Protein AF-S4MZ20-F1 (afdb_monomer_lite)

Structure (mmCIF, N/CA/C/O backbone):
data_AF-S4MZ20-F1
#
_entry.id   AF-S4MZ20-F1
#
loop_
_atom_site.group_PDB
_atom_site.id
_atom_site.type_symbol
_atom_site.label_atom_id
_atom_site.label_alt_id
_atom_site.label_comp_id
_atom_site.label_asym_id
_atom_site.label_entity_id
_atom_site.label_seq_id
_atom_site.pdbx_PDB_ins_code
_atom_site.Cartn_x
_atom_site.Cartn_y
_atom_site.Cartn_z
_atom_site.occupancy
_atom_site.B_iso_or_equiv
_atom_site.auth_seq_id
_atom_site.auth_comp_id
_atom_site.auth_asym_id
_atom_site.auth_atom_id
_atom_site.pdbx_PDB_model_num
ATOM 1 N N . MET A 1 1 ? 29.654 10.417 -22.339 1.00 54.44 1 MET A N 1
ATOM 2 C CA . MET A 1 1 ? 28.193 10.658 -22.296 1.00 54.44 1 MET A CA 1
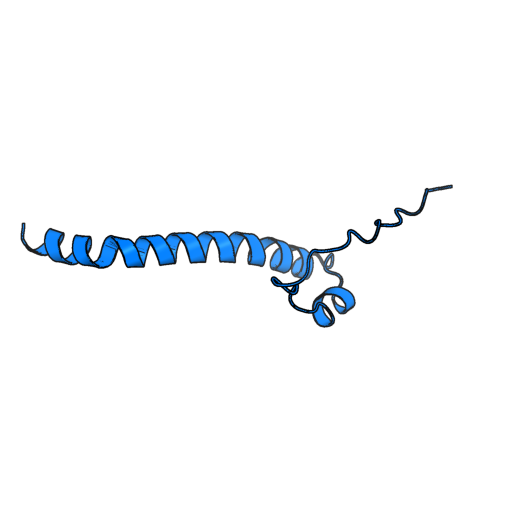ATOM 3 C C . MET A 1 1 ? 27.365 9.421 -22.670 1.00 54.44 1 MET A C 1
ATOM 5 O O . MET A 1 1 ? 26.156 9.473 -22.526 1.00 54.44 1 MET A O 1
ATOM 9 N N . GLU A 1 2 ? 27.965 8.294 -23.076 1.00 65.12 2 GLU A N 1
ATOM 10 C CA . GLU A 1 2 ? 27.207 7.101 -23.506 1.00 65.12 2 GLU A CA 1
ATOM 11 C C . GLU A 1 2 ? 26.558 6.305 -22.354 1.00 65.12 2 GLU A C 1
ATOM 13 O O . GLU A 1 2 ? 25.505 5.707 -22.539 1.00 65.12 2 GLU A O 1
ATOM 18 N N . GLY A 1 3 ? 27.100 6.371 -21.130 1.00 63.56 3 GLY A N 1
ATOM 19 C CA . GLY A 1 3 ? 26.524 5.682 -19.961 1.00 63.56 3 GLY A CA 1
ATOM 20 C C . GLY A 1 3 ? 25.182 6.245 -19.465 1.00 63.56 3 GLY A C 1
ATOM 21 O O . GLY A 1 3 ? 24.413 5.524 -18.837 1.00 63.56 3 GLY A O 1
ATOM 22 N N . VAL A 1 4 ? 24.864 7.508 -19.779 1.00 70.69 4 VAL A N 1
ATOM 23 C CA . VAL A 1 4 ? 23.570 8.130 -19.429 1.00 70.69 4 VAL A CA 1
ATOM 24 C C . VAL A 1 4 ? 22.453 7.603 -20.338 1.00 70.69 4 VAL A C 1
ATOM 26 O O . VAL A 1 4 ? 21.325 7.434 -19.887 1.00 70.69 4 VAL A O 1
ATOM 29 N N . GLY A 1 5 ? 22.773 7.263 -21.593 1.00 72.00 5 GLY A N 1
ATOM 30 C CA . GLY A 1 5 ? 21.806 6.718 -22.551 1.00 72.00 5 GLY A CA 1
ATOM 31 C C . GLY A 1 5 ? 21.251 5.351 -22.141 1.00 72.00 5 GLY A C 1
ATOM 32 O O . GLY A 1 5 ? 20.070 5.089 -22.343 1.00 72.00 5 GLY A O 1
ATOM 33 N N . LEU A 1 6 ? 22.070 4.508 -21.500 1.00 69.62 6 LEU A N 1
ATOM 34 C CA . LEU A 1 6 ? 21.634 3.197 -21.007 1.00 69.62 6 LEU A CA 1
ATOM 35 C C . LEU A 1 6 ? 20.745 3.305 -19.755 1.00 69.62 6 LEU A C 1
ATOM 37 O O . LEU A 1 6 ? 19.806 2.529 -19.606 1.00 69.62 6 LEU A O 1
ATOM 41 N N . LEU A 1 7 ? 21.003 4.283 -18.878 1.00 68.62 7 LEU A N 1
ATOM 42 C CA . LEU A 1 7 ? 20.157 4.551 -17.707 1.00 68.62 7 LEU A CA 1
ATOM 43 C C . LEU A 1 7 ? 18.807 5.167 -18.101 1.00 68.62 7 LEU A C 1
ATOM 45 O O . LEU A 1 7 ? 17.783 4.784 -17.546 1.00 68.62 7 LEU A O 1
ATOM 49 N N . LEU A 1 8 ? 18.781 6.049 -19.105 1.00 76.75 8 LEU A N 1
ATOM 50 C CA . LEU A 1 8 ? 17.531 6.593 -19.651 1.00 76.75 8 LEU A CA 1
ATOM 51 C C . LEU A 1 8 ? 16.655 5.512 -20.304 1.00 76.75 8 LEU A C 1
ATOM 53 O O . LEU A 1 8 ? 15.433 5.610 -20.263 1.00 76.75 8 LEU A O 1
ATOM 57 N N . ALA A 1 9 ? 17.255 4.460 -20.872 1.00 88.31 9 ALA A N 1
ATOM 58 C CA . ALA A 1 9 ? 16.503 3.382 -21.516 1.00 88.31 9 ALA A CA 1
ATOM 59 C C . ALA A 1 9 ? 15.633 2.564 -20.538 1.00 88.31 9 ALA A C 1
ATOM 61 O O . ALA A 1 9 ? 14.651 1.960 -20.965 1.00 88.31 9 ALA A O 1
ATOM 62 N N . ILE A 1 10 ? 15.972 2.542 -19.242 1.00 91.25 10 ILE A N 1
ATOM 63 C CA . ILE A 1 10 ? 15.236 1.790 -18.208 1.00 91.25 10 ILE A CA 1
ATOM 64 C C . ILE A 1 10 ? 14.352 2.669 -17.313 1.00 91.25 10 ILE A C 1
ATOM 66 O O . ILE A 1 10 ? 13.616 2.135 -16.481 1.00 91.25 10 ILE A O 1
ATOM 70 N N . ASP A 1 11 ? 14.403 3.992 -17.480 1.00 91.19 11 ASP A N 1
ATOM 71 C CA . ASP A 1 11 ? 13.689 4.977 -16.656 1.00 91.19 11 ASP A CA 1
ATOM 72 C C . ASP A 1 11 ? 12.178 4.678 -16.519 1.00 91.19 11 ASP A C 1
ATOM 74 O O . ASP A 1 11 ? 11.691 4.623 -15.387 1.00 91.19 11 ASP A O 1
ATOM 78 N N . PRO A 1 12 ? 11.442 4.293 -17.590 1.00 91.81 12 PRO A N 1
ATOM 79 C CA . PRO A 1 12 ? 10.018 3.969 -17.461 1.00 91.81 12 PRO A CA 1
ATOM 80 C C . PRO A 1 12 ? 9.739 2.755 -16.564 1.00 91.81 12 PRO A C 1
ATOM 82 O O . PRO A 1 12 ? 8.733 2.712 -15.858 1.00 91.81 12 PRO A O 1
ATOM 85 N N . ILE A 1 13 ? 10.628 1.755 -16.566 1.00 94.44 13 ILE A N 1
ATOM 86 C CA . ILE A 1 13 ? 10.489 0.566 -15.713 1.00 94.44 13 ILE A CA 1
ATOM 87 C C . ILE A 1 13 ? 10.738 0.947 -14.254 1.00 94.44 13 ILE A C 1
ATOM 89 O O . ILE A 1 13 ? 9.981 0.543 -13.369 1.00 94.44 13 ILE A O 1
ATOM 93 N N . LEU A 1 14 ? 11.774 1.747 -13.998 1.00 94.25 14 LEU A N 1
ATOM 94 C CA . LEU A 1 14 ? 12.104 2.201 -12.649 1.00 94.25 14 LEU A CA 1
ATOM 95 C C . LEU A 1 14 ? 11.014 3.107 -12.060 1.00 94.25 14 LEU A C 1
ATOM 97 O O . LEU A 1 14 ? 10.715 2.998 -10.870 1.00 94.25 14 LEU A O 1
ATOM 101 N N . ASP A 1 15 ? 10.367 3.934 -12.875 1.00 95.19 15 ASP A N 1
ATOM 102 C CA . ASP A 1 15 ? 9.239 4.769 -12.453 1.00 95.19 15 ASP A CA 1
ATOM 103 C C . ASP A 1 15 ? 7.987 3.949 -12.110 1.00 95.19 15 ASP A C 1
ATOM 105 O O . ASP A 1 15 ? 7.312 4.222 -11.108 1.00 95.19 15 ASP A O 1
ATOM 109 N N . MET A 1 16 ? 7.700 2.894 -12.881 1.00 97.81 16 MET A N 1
ATOM 110 C CA . MET A 1 16 ? 6.621 1.957 -12.551 1.00 97.81 16 MET A CA 1
ATOM 111 C C . MET A 1 16 ? 6.909 1.221 -11.241 1.00 97.81 16 MET A C 1
ATOM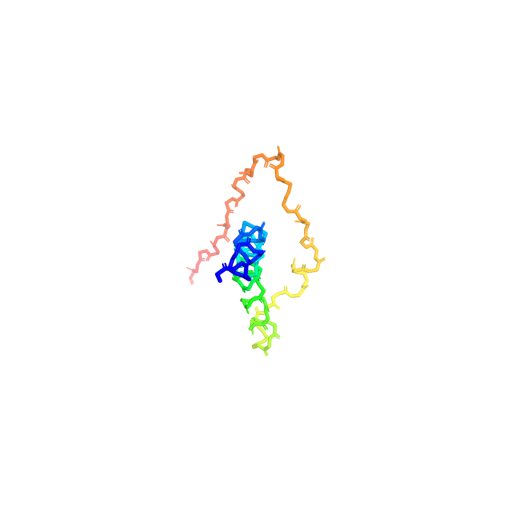 113 O O . MET A 1 16 ? 6.027 1.133 -10.386 1.00 97.81 16 MET A O 1
ATOM 117 N N . ILE A 1 17 ? 8.147 0.759 -11.033 1.00 97.62 17 ILE A N 1
ATOM 118 C CA . ILE A 1 17 ? 8.566 0.128 -9.772 1.00 97.62 17 ILE A CA 1
ATOM 119 C C . ILE A 1 17 ? 8.429 1.109 -8.605 1.00 97.62 17 ILE A C 1
ATOM 121 O O . ILE A 1 17 ? 7.919 0.732 -7.548 1.00 97.62 17 ILE A O 1
ATOM 125 N N . ARG A 1 18 ? 8.834 2.372 -8.784 1.00 97.31 18 ARG A N 1
ATOM 126 C CA . ARG A 1 18 ? 8.683 3.412 -7.756 1.00 97.31 18 ARG A CA 1
ATOM 127 C C . ARG A 1 18 ? 7.213 3.595 -7.382 1.00 97.31 18 ARG A C 1
ATOM 129 O O . ARG A 1 18 ? 6.883 3.607 -6.198 1.00 97.31 18 ARG A O 1
ATOM 136 N N . THR A 1 19 ? 6.335 3.691 -8.378 1.00 98.12 19 THR A N 1
ATOM 137 C CA . THR A 1 19 ? 4.889 3.850 -8.164 1.00 98.12 19 THR A CA 1
ATOM 138 C C . THR A 1 19 ? 4.306 2.640 -7.443 1.00 98.12 19 THR A C 1
ATOM 140 O O . THR A 1 19 ? 3.662 2.796 -6.407 1.00 98.12 19 THR A O 1
ATOM 143 N N . ALA A 1 20 ? 4.597 1.433 -7.929 1.00 97.88 20 ALA A N 1
ATOM 144 C CA . ALA A 1 20 ? 4.126 0.192 -7.327 1.00 97.88 20 ALA A CA 1
ATOM 145 C C . ALA A 1 20 ? 4.592 0.050 -5.871 1.00 97.88 20 ALA A C 1
ATOM 147 O O . ALA A 1 20 ? 3.800 -0.309 -5.005 1.00 97.88 20 ALA A O 1
ATOM 148 N N . THR A 1 21 ? 5.849 0.390 -5.580 1.00 97.50 21 THR A N 1
ATOM 149 C CA . THR A 1 21 ? 6.413 0.290 -4.225 1.00 97.50 21 THR A CA 1
ATOM 150 C C . THR A 1 21 ? 5.783 1.303 -3.273 1.00 97.50 21 THR A C 1
ATOM 152 O O . THR A 1 21 ? 5.461 0.957 -2.137 1.00 97.50 21 THR A O 1
ATOM 155 N N . ASN A 1 22 ? 5.548 2.535 -3.732 1.00 96.00 22 ASN A N 1
ATOM 156 C CA . ASN A 1 22 ? 4.872 3.551 -2.927 1.00 96.00 22 ASN A CA 1
ATOM 157 C C . ASN A 1 22 ? 3.434 3.128 -2.587 1.00 96.00 22 ASN A C 1
ATOM 159 O O . ASN A 1 22 ? 3.040 3.197 -1.424 1.00 96.00 22 ASN A O 1
ATOM 163 N N . VAL A 1 23 ? 2.678 2.630 -3.572 1.00 97.44 23 VAL A N 1
ATOM 164 C CA . VAL A 1 23 ? 1.296 2.154 -3.376 1.00 97.44 23 VAL A CA 1
ATOM 165 C C . VAL A 1 23 ? 1.256 0.907 -2.486 1.00 97.44 23 VAL A C 1
ATOM 167 O O . VAL A 1 23 ? 0.442 0.828 -1.566 1.00 97.44 23 VAL A O 1
ATOM 170 N N . ALA A 1 24 ? 2.173 -0.042 -2.686 1.00 97.19 24 ALA A N 1
ATOM 171 C CA . ALA A 1 24 ? 2.293 -1.219 -1.829 1.00 97.19 24 ALA A CA 1
ATOM 172 C C . ALA A 1 24 ? 2.598 -0.829 -0.375 1.00 97.19 24 ALA A C 1
ATOM 174 O O . ALA A 1 24 ? 1.989 -1.368 0.546 1.00 97.19 24 ALA A O 1
ATOM 175 N N . GLY A 1 25 ? 3.489 0.144 -0.160 1.00 98.00 25 GLY A N 1
ATOM 176 C CA . GLY A 1 25 ? 3.776 0.686 1.166 1.00 98.00 25 GLY A CA 1
ATOM 177 C C . GLY A 1 25 ? 2.545 1.318 1.820 1.00 98.00 25 GLY A C 1
ATOM 178 O O . GLY A 1 25 ? 2.271 1.051 2.988 1.00 98.00 25 GLY A O 1
ATOM 179 N N . GLN A 1 26 ? 1.764 2.097 1.069 1.00 97.38 26 GLN A N 1
ATOM 180 C CA . GLN A 1 26 ? 0.530 2.715 1.568 1.00 97.38 26 GLN A CA 1
ATOM 181 C C . GLN A 1 26 ? -0.507 1.680 2.025 1.00 97.38 26 GLN A C 1
ATOM 183 O O . GLN A 1 26 ? -1.183 1.913 3.022 1.00 97.38 26 GLN A O 1
ATOM 188 N N . ALA A 1 27 ? -0.605 0.536 1.345 1.00 95.06 27 ALA A N 1
ATOM 189 C CA . ALA A 1 27 ? -1.491 -0.554 1.754 1.00 95.06 27 ALA A CA 1
ATOM 190 C C . ALA A 1 27 ? -0.920 -1.377 2.925 1.00 95.06 27 ALA A C 1
ATOM 192 O O . ALA A 1 27 ? -1.642 -1.736 3.853 1.00 95.06 27 ALA A O 1
ATOM 193 N N . LEU A 1 28 ? 0.383 -1.668 2.900 1.00 97.50 28 LEU A N 1
ATOM 194 C CA . LEU A 1 28 ? 1.038 -2.554 3.863 1.00 97.50 28 LEU A CA 1
ATOM 195 C C . LEU A 1 28 ? 1.193 -1.923 5.250 1.00 97.50 28 LEU A C 1
ATOM 197 O O . LEU A 1 28 ? 0.986 -2.598 6.259 1.00 97.50 28 LEU A O 1
ATOM 201 N N . ILE A 1 29 ? 1.601 -0.653 5.318 1.00 98.31 29 ILE A N 1
ATOM 202 C CA . ILE A 1 29 ? 1.971 -0.010 6.586 1.00 98.31 29 ILE A CA 1
ATOM 203 C C . ILE A 1 29 ? 0.799 0.048 7.583 1.00 98.31 29 ILE A C 1
ATOM 205 O O . ILE A 1 29 ? 1.017 -0.351 8.728 1.00 98.31 29 ILE A O 1
ATOM 209 N N . PRO A 1 30 ? -0.433 0.452 7.206 1.00 96.44 30 PRO A N 1
ATOM 210 C CA . PRO A 1 30 ? -1.572 0.444 8.125 1.00 96.44 30 PRO A CA 1
ATOM 211 C C . PRO A 1 30 ? -1.877 -0.952 8.675 1.00 96.44 30 PRO A C 1
ATOM 213 O O . PRO A 1 30 ? -2.053 -1.112 9.879 1.00 96.44 30 PRO A O 1
ATOM 216 N N . VAL A 1 31 ? -1.861 -1.978 7.816 1.00 96.56 31 VAL A N 1
ATOM 217 C CA . VAL A 1 31 ? -2.094 -3.373 8.226 1.00 96.56 31 VAL A CA 1
ATOM 218 C C . VAL A 1 31 ? -1.024 -3.828 9.217 1.00 96.56 31 VAL A C 1
ATOM 220 O O . VAL A 1 31 ? -1.339 -4.415 10.254 1.00 96.56 31 VAL A O 1
ATOM 223 N N . LEU A 1 32 ? 0.244 -3.524 8.931 1.00 98.12 32 LEU A N 1
ATOM 224 C CA . LEU A 1 32 ? 1.363 -3.872 9.799 1.00 98.12 32 LEU A CA 1
ATOM 225 C C . LEU A 1 32 ? 1.253 -3.193 11.168 1.00 98.12 32 LEU A C 1
ATOM 227 O O . LEU A 1 32 ? 1.386 -3.871 12.184 1.00 98.12 32 LEU A O 1
ATOM 231 N N . VAL A 1 33 ? 1.021 -1.879 11.207 1.00 98.19 33 VAL A N 1
ATOM 232 C CA . VAL A 1 33 ? 0.910 -1.122 12.464 1.00 98.19 33 VAL A CA 1
ATOM 233 C C . VAL A 1 33 ? -0.283 -1.616 13.281 1.00 98.19 33 VAL A C 1
ATOM 235 O O . VAL A 1 33 ? -0.110 -1.953 14.451 1.00 98.19 33 VAL A O 1
ATOM 238 N N . SER A 1 34 ? -1.458 -1.785 12.668 1.00 98.25 34 SER A N 1
ATOM 239 C CA . SER A 1 34 ? -2.639 -2.313 13.361 1.00 98.25 34 SER A CA 1
ATOM 240 C C . SER A 1 34 ? -2.409 -3.719 13.921 1.00 98.25 34 SER A C 1
ATOM 242 O O . SER A 1 34 ? -2.851 -4.024 15.027 1.00 98.25 34 SER A O 1
ATOM 244 N N . ALA A 1 35 ? -1.678 -4.582 13.209 1.00 97.31 35 ALA A N 1
ATOM 245 C CA . ALA A 1 35 ? -1.336 -5.912 13.710 1.00 97.31 35 ALA A CA 1
ATOM 246 C C . ALA A 1 35 ? -0.377 -5.874 14.913 1.00 97.31 35 ALA A C 1
ATOM 248 O O . ALA A 1 35 ? -0.453 -6.757 15.770 1.00 97.31 35 ALA A O 1
ATOM 249 N N . ARG A 1 36 ? 0.535 -4.891 14.967 1.00 98.12 36 ARG A N 1
ATOM 250 C CA . ARG A 1 36 ? 1.518 -4.720 16.053 1.00 98.12 36 ARG A CA 1
ATOM 251 C C . ARG A 1 36 ? 0.891 -4.140 17.314 1.00 98.12 36 ARG A C 1
ATOM 253 O O . ARG A 1 36 ? 1.182 -4.631 18.398 1.00 98.12 36 ARG A O 1
ATOM 260 N N . GLU A 1 37 ? -0.012 -3.182 17.151 1.00 98.31 37 GLU A N 1
ATOM 261 C CA . GLU A 1 37 ? -0.732 -2.532 18.253 1.00 98.31 37 GLU A CA 1
ATOM 262 C C . GLU A 1 37 ? -1.972 -3.321 18.708 1.00 98.31 37 GLU A C 1
ATOM 264 O O . GLU A 1 37 ? -2.736 -2.859 19.549 1.00 98.31 37 GLU A O 1
ATOM 269 N N . ASN A 1 38 ? -2.179 -4.529 18.168 1.00 96.50 38 ASN A N 1
ATOM 270 C CA . ASN A 1 38 ? -3.318 -5.398 18.481 1.00 96.50 38 ASN A CA 1
ATOM 271 C C . ASN A 1 38 ? -4.690 -4.752 18.179 1.00 96.50 38 ASN A C 1
ATOM 273 O O . ASN A 1 38 ? -5.685 -5.037 18.839 1.00 96.50 38 ASN A O 1
ATOM 277 N N . LEU A 1 39 ? -4.720 -3.881 17.166 1.00 97.12 39 LEU A N 1
ATOM 278 C CA . LEU A 1 39 ? -5.902 -3.170 16.665 1.00 97.12 39 LEU A CA 1
ATOM 279 C C . LEU A 1 39 ? -6.522 -3.848 15.435 1.00 97.12 39 LEU A C 1
ATOM 281 O O . LEU A 1 39 ? -7.629 -3.507 15.033 1.00 97.12 39 LEU A O 1
ATOM 285 N N . LEU A 1 40 ? -5.794 -4.767 14.795 1.00 96.75 40 LEU A N 1
ATOM 286 C CA . LEU A 1 40 ? -6.267 -5.469 13.606 1.00 96.75 40 LEU A CA 1
ATOM 287 C C . LEU A 1 40 ? -7.251 -6.582 13.984 1.00 96.75 40 LEU A C 1
ATOM 289 O O . LEU A 1 40 ? -6.868 -7.531 14.673 1.00 96.75 40 LEU A O 1
ATOM 293 N N . ASP A 1 41 ? -8.469 -6.516 13.447 1.00 96.31 41 ASP A N 1
ATOM 294 C CA . ASP A 1 41 ? -9.391 -7.652 13.438 1.00 96.31 41 ASP A CA 1
ATOM 295 C C . ASP A 1 41 ? -8.846 -8.745 12.509 1.00 96.31 41 ASP A C 1
ATOM 297 O O . ASP A 1 41 ? -8.795 -8.605 11.285 1.00 96.31 41 ASP A O 1
ATOM 301 N N . ARG A 1 42 ? -8.376 -9.836 13.116 1.00 94.25 42 ARG A N 1
ATOM 302 C CA . ARG A 1 42 ? -7.717 -10.934 12.404 1.00 94.25 42 ARG A CA 1
ATOM 303 C C . ARG A 1 42 ? -8.698 -11.857 11.705 1.00 94.25 42 ARG A C 1
ATOM 305 O O . ARG A 1 42 ? -8.321 -12.433 10.689 1.00 94.25 42 ARG A O 1
ATOM 312 N N . GLU A 1 43 ? -9.896 -12.026 12.257 1.00 94.50 43 GLU A N 1
ATOM 313 C CA . GLU A 1 43 ? -10.914 -12.878 11.649 1.00 94.50 43 GLU A CA 1
ATOM 314 C C . GLU A 1 43 ? -11.426 -12.195 10.385 1.00 94.50 43 GLU A C 1
ATOM 316 O O . GLU A 1 43 ? -11.291 -12.766 9.304 1.00 94.50 43 GLU A O 1
ATOM 321 N N . ALA A 1 44 ? -11.834 -10.925 10.499 1.00 91.38 44 ALA A N 1
ATOM 322 C CA . ALA A 1 44 ? -12.264 -10.126 9.357 1.00 91.38 44 ALA A CA 1
ATOM 323 C C . ALA A 1 44 ? -11.177 -10.024 8.274 1.00 91.38 44 ALA A C 1
ATOM 325 O O . ALA A 1 44 ? -11.474 -10.139 7.088 1.00 91.38 44 ALA A O 1
ATOM 326 N N . TYR A 1 45 ? -9.905 -9.856 8.660 1.00 92.00 45 TYR A N 1
ATOM 327 C CA . TYR A 1 45 ? -8.795 -9.824 7.703 1.00 92.00 45 TYR A CA 1
ATOM 328 C C . TYR A 1 45 ? -8.560 -11.176 7.004 1.00 92.00 45 TYR A C 1
ATOM 330 O O . TYR A 1 45 ? -8.234 -11.200 5.821 1.00 92.00 45 TYR A O 1
ATOM 338 N N . ALA A 1 46 ? -8.698 -12.303 7.711 1.00 92.12 46 ALA A N 1
ATOM 339 C CA . ALA A 1 46 ? -8.446 -13.636 7.156 1.00 92.12 46 ALA A CA 1
ATOM 340 C C . ALA A 1 46 ? -9.568 -14.128 6.233 1.00 92.12 46 ALA A C 1
ATOM 342 O O . ALA A 1 46 ? -9.308 -14.916 5.324 1.00 92.12 46 ALA A O 1
ATOM 343 N N . THR A 1 47 ? -10.799 -13.680 6.474 1.00 91.44 47 THR A N 1
ATOM 344 C CA . THR A 1 47 ? -11.960 -14.004 5.639 1.00 91.44 47 THR A CA 1
ATOM 345 C C . THR A 1 47 ? -12.207 -12.976 4.543 1.00 91.44 47 THR A C 1
ATOM 347 O O . THR A 1 47 ? -13.106 -13.192 3.738 1.00 91.44 47 THR A O 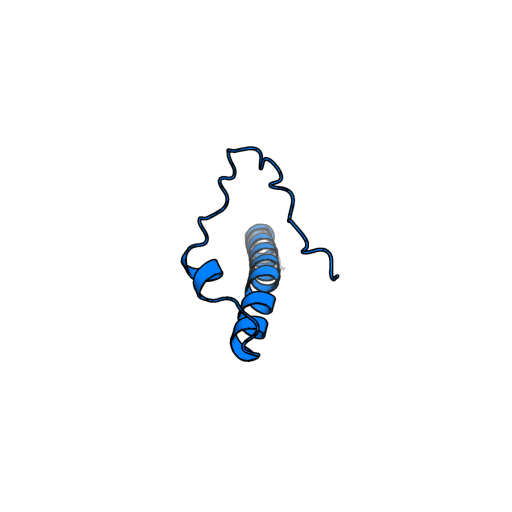1
ATOM 350 N N . ALA A 1 48 ? -11.443 -11.878 4.508 1.00 85.38 48 ALA A N 1
ATOM 351 C CA . ALA A 1 48 ? -11.564 -10.864 3.474 1.00 85.38 48 ALA A CA 1
ATOM 352 C C . ALA A 1 48 ? -11.266 -11.468 2.096 1.00 85.38 48 ALA A C 1
ATOM 354 O O . ALA A 1 48 ? -10.145 -11.864 1.769 1.00 85.38 48 ALA A O 1
ATOM 355 N N . ASP A 1 49 ? -12.296 -11.507 1.275 1.00 81.19 49 ASP A N 1
ATOM 356 C CA . ASP A 1 49 ? -12.259 -11.813 -0.133 1.00 81.19 49 ASP A CA 1
ATOM 357 C C . ASP A 1 49 ? -11.773 -10.580 -0.909 1.00 81.19 49 ASP A C 1
ATOM 359 O O . ASP A 1 49 ? -12.172 -9.439 -0.660 1.00 81.19 49 ASP A O 1
ATOM 363 N N . GLY A 1 50 ? -10.827 -10.799 -1.829 1.00 70.44 50 GLY A N 1
ATOM 364 C CA . GLY A 1 50 ? -10.301 -9.728 -2.670 1.00 70.44 50 GLY A CA 1
ATOM 365 C C . GLY A 1 50 ? -11.460 -9.055 -3.395 1.00 70.44 50 GLY A C 1
ATOM 366 O O . GLY A 1 50 ? -12.221 -9.741 -4.072 1.00 70.44 50 GLY A O 1
ATOM 367 N N . SER A 1 51 ? -11.617 -7.736 -3.222 1.00 64.12 51 SER A N 1
ATOM 368 C CA . SER A 1 51 ? -12.761 -7.015 -3.782 1.00 64.12 51 SER A CA 1
ATOM 369 C C . SER A 1 51 ? -12.888 -7.330 -5.268 1.00 64.12 51 SER A C 1
ATOM 371 O O . SER A 1 51 ? -11.963 -7.021 -6.026 1.00 64.12 51 SER A O 1
ATOM 373 N N . SER A 1 52 ? -14.009 -7.934 -5.668 1.00 61.25 52 SER A N 1
ATOM 374 C CA . SER A 1 52 ? -14.339 -8.124 -7.077 1.00 61.25 52 SER A CA 1
ATOM 375 C C . SER A 1 52 ? -14.245 -6.761 -7.762 1.00 61.25 52 SER A C 1
ATOM 377 O O . SER A 1 52 ? -14.993 -5.843 -7.434 1.00 61.25 52 SE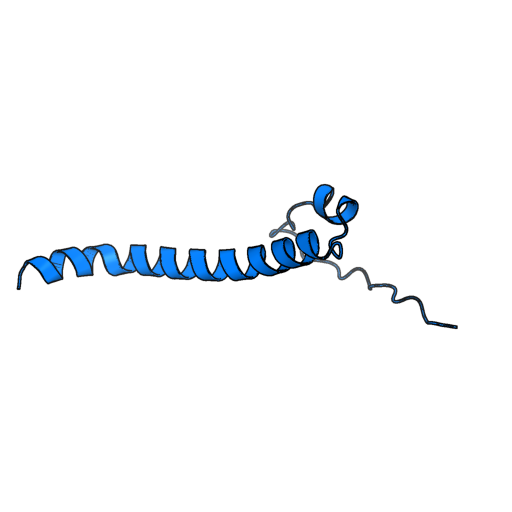R A O 1
ATOM 379 N N . LEU A 1 53 ? -13.258 -6.590 -8.645 1.00 64.69 53 LEU A N 1
ATOM 380 C CA . LEU A 1 53 ? -13.083 -5.346 -9.402 1.00 64.69 53 LEU A CA 1
ATOM 381 C C . LEU A 1 53 ? -14.138 -5.214 -10.512 1.00 64.69 53 LEU A C 1
ATOM 383 O O . LEU A 1 53 ? -14.296 -4.133 -11.074 1.00 64.69 53 LEU A O 1
ATOM 387 N N . ASP A 1 54 ? -14.849 -6.308 -10.796 1.00 65.75 54 ASP A N 1
ATOM 388 C CA . ASP A 1 54 ? -15.858 -6.419 -11.846 1.00 65.75 54 ASP A CA 1
ATOM 389 C C . ASP A 1 54 ? -17.288 -6.169 -11.336 1.00 65.75 54 ASP A C 1
ATOM 391 O O . ASP A 1 54 ? -18.188 -5.939 -12.145 1.00 65.75 54 ASP A O 1
ATOM 395 N N . GLU A 1 55 ? -17.522 -6.158 -10.017 1.00 60.81 55 GLU A N 1
ATOM 396 C CA . GLU A 1 55 ? -18.853 -5.921 -9.447 1.00 60.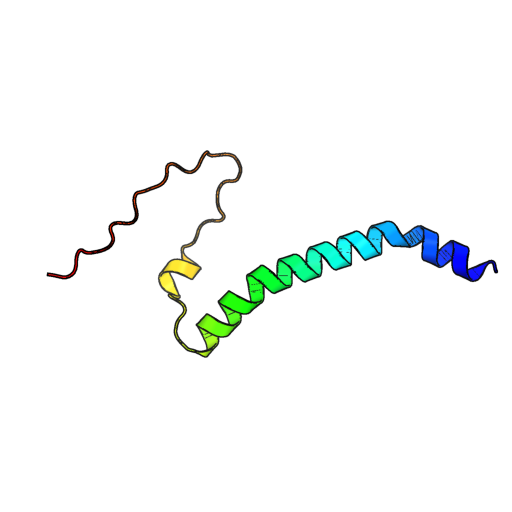81 55 GLU A CA 1
ATOM 397 C C . GLU A 1 55 ? -18.954 -4.534 -8.790 1.00 60.81 55 GLU A C 1
ATOM 399 O O . GLU A 1 55 ? -18.155 -4.194 -7.910 1.00 60.81 55 GLU A O 1
ATOM 404 N N . PRO A 1 56 ? -19.941 -3.698 -9.177 1.00 59.28 56 PRO A N 1
ATOM 405 C CA . PRO A 1 56 ? -20.190 -2.446 -8.484 1.00 59.28 56 PRO A CA 1
ATOM 406 C C . PRO A 1 56 ? -20.566 -2.751 -7.034 1.00 59.28 56 PRO A C 1
ATOM 408 O O . PRO A 1 56 ? -21.556 -3.425 -6.760 1.00 59.28 56 PRO A O 1
ATOM 411 N N . ARG A 1 57 ? -19.763 -2.240 -6.098 1.00 60.94 57 ARG A N 1
ATOM 412 C CA . ARG A 1 57 ? -20.020 -2.351 -4.662 1.00 60.94 57 ARG A CA 1
ATOM 413 C C . ARG A 1 57 ? -21.356 -1.679 -4.343 1.00 60.94 57 ARG A C 1
ATOM 415 O O . ARG A 1 57 ? -21.420 -0.454 -4.242 1.00 60.94 57 ARG A O 1
ATOM 422 N N . GL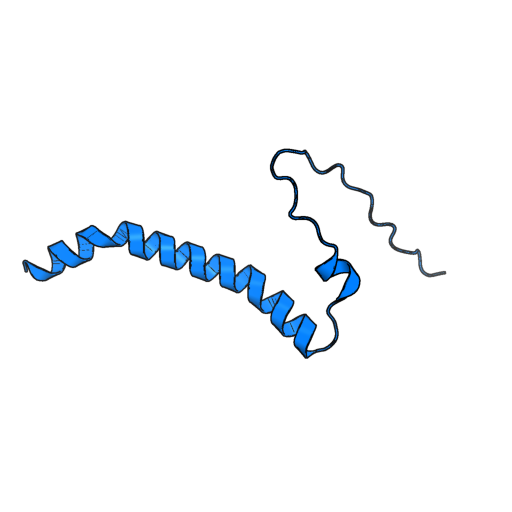U A 1 58 ? -22.410 -2.465 -4.146 1.00 56.12 58 GLU A N 1
ATOM 423 C CA . GLU A 1 58 ? -23.582 -1.992 -3.418 1.00 56.12 58 GLU A CA 1
ATOM 424 C C . GLU A 1 58 ? -23.101 -1.653 -2.007 1.00 56.12 58 GLU A C 1
ATOM 426 O O . GLU A 1 58 ? -22.620 -2.515 -1.270 1.00 56.12 58 GLU A O 1
ATOM 431 N N . ALA A 1 59 ? -23.114 -0.365 -1.668 1.00 55.78 59 ALA A N 1
ATOM 432 C CA . ALA A 1 59 ? -22.717 0.104 -0.354 1.00 55.78 59 ALA A CA 1
ATOM 433 C C . ALA A 1 59 ? -23.665 -0.510 0.683 1.00 55.78 59 ALA A C 1
ATOM 435 O O . ALA A 1 59 ? -24.769 -0.011 0.902 1.00 55.78 59 ALA A O 1
ATOM 436 N N . GLN A 1 60 ? -23.248 -1.610 1.309 1.00 53.03 60 GLN A N 1
ATOM 437 C CA . GLN A 1 60 ? -23.911 -2.111 2.500 1.00 53.03 60 GLN A CA 1
ATOM 438 C C . GLN A 1 60 ? -23.724 -1.034 3.564 1.00 53.03 60 GLN A C 1
ATOM 440 O O . GLN A 1 60 ? -22.602 -0.748 3.979 1.00 53.03 60 GLN A O 1
ATOM 445 N N . ALA A 1 61 ? -24.826 -0.362 3.902 1.00 49.84 61 ALA A N 1
ATOM 446 C CA . ALA A 1 61 ? -24.854 0.697 4.890 1.00 49.84 61 ALA A CA 1
ATOM 447 C C . ALA A 1 61 ? -24.246 0.165 6.189 1.00 49.84 61 ALA A C 1
ATOM 449 O O . ALA A 1 61 ? -24.807 -0.724 6.831 1.00 49.84 61 ALA A O 1
ATOM 450 N N . GLU A 1 62 ? -23.084 0.704 6.538 1.00 53.28 62 GLU A N 1
ATOM 451 C CA . GLU A 1 62 ? -22.428 0.496 7.815 1.00 53.28 62 GLU A CA 1
ATOM 452 C C . GLU A 1 62 ? -23.432 0.885 8.907 1.00 53.28 62 GLU A C 1
ATOM 454 O O . GLU A 1 62 ? -23.733 2.063 9.114 1.00 53.28 62 GLU A O 1
ATOM 459 N N . GLN A 1 63 ? -24.047 -0.114 9.548 1.00 58.75 63 GLN A N 1
ATOM 460 C CA . GLN A 1 63 ? -24.879 0.111 10.721 1.00 58.75 63 GLN A CA 1
ATOM 461 C C . GLN A 1 63 ? -23.945 0.517 11.853 1.00 58.75 63 GLN A C 1
ATOM 463 O O . GLN A 1 63 ? -23.456 -0.316 12.610 1.00 58.75 63 GLN A O 1
ATOM 468 N N . VAL A 1 64 ? -23.683 1.817 11.947 1.00 59.56 64 VAL A N 1
ATOM 469 C CA . VAL A 1 64 ? -23.088 2.414 13.135 1.00 59.56 64 VAL A CA 1
ATOM 470 C C . VAL A 1 64 ? -24.095 2.183 14.266 1.00 59.56 64 VAL A C 1
ATOM 472 O O . VAL A 1 64 ? -25.221 2.683 14.163 1.00 59.56 64 VAL A O 1
ATOM 475 N N . PRO A 1 65 ? -23.772 1.411 15.320 1.00 52.75 65 PRO A N 1
ATOM 476 C CA . PRO A 1 65 ? -24.686 1.269 16.438 1.00 52.75 65 PRO A CA 1
ATOM 477 C C . PRO A 1 65 ? -24.865 2.656 17.054 1.00 52.75 65 PRO A C 1
ATOM 479 O O . PRO A 1 65 ? -23.909 3.270 17.531 1.00 52.75 65 PRO A O 1
ATOM 482 N N . ALA A 1 66 ? -26.092 3.172 16.993 1.00 55.00 66 ALA A N 1
ATOM 483 C CA . ALA A 1 66 ? -26.470 4.379 17.701 1.00 55.00 66 ALA A CA 1
ATOM 484 C C . ALA A 1 66 ? -26.244 4.121 19.194 1.00 55.00 66 ALA A C 1
ATOM 486 O O . ALA A 1 66 ? -26.928 3.290 19.793 1.00 55.00 66 ALA A O 1
ATOM 487 N N . ALA A 1 67 ? -25.242 4.784 19.769 1.00 52.91 67 ALA A N 1
ATOM 488 C CA . ALA A 1 67 ? -25.032 4.788 21.206 1.00 52.91 67 ALA A CA 1
ATOM 489 C C . ALA A 1 67 ? -26.307 5.329 21.877 1.00 52.91 67 ALA A C 1
ATOM 491 O O . ALA A 1 67 ? -26.735 6.446 21.578 1.00 52.91 67 ALA A O 1
ATOM 492 N N . ALA A 1 68 ? -26.922 4.486 22.707 1.00 45.56 68 ALA A N 1
ATOM 493 C CA . ALA A 1 68 ? -28.044 4.815 23.581 1.00 45.56 68 ALA A CA 1
ATOM 494 C C . ALA A 1 68 ? -27.557 5.485 24.871 1.00 45.56 68 ALA A C 1
ATOM 496 O O . ALA A 1 68 ? -26.434 5.149 25.318 1.00 45.56 68 ALA A O 1
#

pLDDT: mean 81.48, std 17.7, range [45.56, 98.31]

Organism: NCBI:txid1283301

Foldseek 3Di:
DVVVVVVVVCVVVVVVVVVVVVVVCVVVVVQVVCVVVVNDPPVCVVPDDDPDPPDDDPPPPDPPPDDD

Secondary structure (DSSP, 8-state):
-HHHHHHHTTHHHHHHHHHHHHHHHHHHHHHHHHHHTT-S-HHHHHH-PPP-SSS-------------

Radius of gyration: 20.53 Å; chains: 1; bounding box: 56×25×47 Å

Sequence (68 aa):
MEGVGLLLAIDPILDMIRTATNVAGQALIPVLVSARENLLDREAYATADGSSLDEPREAQAEQVPAAA

InterPro domains:
  IPR001991 Sodium:dicarboxylate symporter [PF00375] (2-34)
  IPR036458 Sodium:dicarboxylate symporter superfamily [G3DSA:1.10.3860.10] (1-54)
  IPR036458 Sodium:dicarboxylate symporter superfamily [SSF118215] (2-35)